Protein AF-C0CKU4-F1 (afdb_monomer)

Nearest PDB structures (foldseek):
  4ahc-assembly1_A  TM=7.267E-01  e=3.812E+00  Pyrococcus furiosus
  1zc3-assembly2_B  TM=6.178E-01  e=1.630E+00  Rattus norvegicus
  3inb-assembly1_A  TM=6.828E-01  e=8.354E+00  Measles virus strain Edmonston
  8i37-assembly1_D  TM=4.655E-01  e=6.025E+00  Helicobacter pylori SS1
  2a22-assembly1_A  TM=4.831E-01  e=4.952E+00  Cryptosporidium parvum

Radius of gyration: 12.54 Å; Cα contacts (8 Å, |Δi|>4): 146; chains: 1; bounding box: 29×28×33 Å

pLDDT: mean 92.36, std 4.81, range [61.12, 96.62]

Mean predicted aligned error: 3.33 Å

Sequence (94 aa):
MKREMLKGIWEDAAEKFENSFAPDILGYWYSRYCGGEMIDLKEVLEDVQQECPSILRIQLNPYAAILKTEEGNLRIRYWKKGRLIGHSYFPEKI

Solvent-accessible surface area (backbone atoms only — not comparable to full-atom values): 5384 Å² total; per-residue (Å²): 78,61,76,90,73,47,60,67,72,58,32,56,54,50,50,56,40,70,75,32,63,28,56,59,54,51,49,55,53,49,53,42,46,78,70,72,50,88,76,61,65,64,62,56,46,57,59,32,29,75,53,32,68,47,48,75,49,72,44,76,88,68,38,26,43,33,26,60,53,98,76,28,36,41,33,40,37,55,49,73,59,92,91,46,75,50,70,36,45,43,81,42,72,120

Secondary structure (DSSP, 8-state):
--GGG--THHHHHHHHHHTSSHHHHHHHHHHHHHTT----HHHHHHHHHHH-TTEEEEEETTEEEEEEETTEEEEEEEEEETTEEEEEEEEEE-

Structure (mmCIF, N/CA/C/O backbone):
data_AF-C0CKU4-F1
#
_entry.id   AF-C0CKU4-F1
#
loop_
_atom_site.group_PDB
_atom_site.id
_atom_site.type_symbol
_atom_site.label_atom_id
_atom_site.label_alt_id
_atom_site.label_comp_id
_atom_site.label_asym_id
_atom_site.label_entity_id
_atom_site.label_seq_id
_atom_site.pdbx_PDB_ins_code
_atom_site.Cartn_x
_atom_site.Cartn_y
_atom_site.Cartn_z
_atom_site.occupancy
_atom_site.B_iso_or_equiv
_atom_site.auth_seq_id
_atom_site.auth_comp_id
_atom_site.auth_asym_id
_atom_site.auth_atom_id
_atom_site.pdbx_PDB_model_num
ATOM 1 N N . MET A 1 1 ? -3.314 -11.447 5.195 1.00 83.81 1 MET A N 1
ATOM 2 C CA . MET A 1 1 ? -4.723 -11.889 5.309 1.00 83.81 1 MET A CA 1
ATOM 3 C C . MET A 1 1 ? -5.496 -11.422 4.089 1.00 83.81 1 MET A C 1
ATOM 5 O O . MET A 1 1 ? -5.029 -10.515 3.400 1.00 83.81 1 MET A O 1
ATOM 9 N N . LYS A 1 2 ? -6.641 -12.050 3.807 1.00 84.62 2 LYS A N 1
ATOM 10 C CA . LYS A 1 2 ? -7.566 -11.560 2.780 1.00 84.62 2 LYS A CA 1
ATOM 11 C C . LYS A 1 2 ? -8.313 -10.321 3.285 1.00 84.62 2 LYS A C 1
ATOM 13 O O . LYS A 1 2 ? -8.475 -10.166 4.494 1.00 84.62 2 LYS A O 1
ATOM 18 N N . ARG A 1 3 ? -8.784 -9.483 2.358 1.00 86.88 3 ARG A N 1
ATOM 19 C CA . ARG A 1 3 ? -9.558 -8.263 2.637 1.00 86.88 3 ARG A CA 1
ATOM 20 C C . ARG A 1 3 ? -10.770 -8.509 3.545 1.00 86.88 3 ARG A C 1
ATOM 22 O O . ARG A 1 3 ? -10.969 -7.764 4.494 1.00 86.88 3 ARG A O 1
ATOM 29 N N . GLU A 1 4 ? -11.491 -9.605 3.309 1.00 85.94 4 GLU A N 1
ATOM 30 C CA . GLU A 1 4 ? -12.672 -10.061 4.072 1.00 85.94 4 GLU A CA 1
ATOM 31 C C . GLU A 1 4 ? -12.406 -10.377 5.558 1.00 85.94 4 GLU A C 1
ATOM 33 O O . GLU A 1 4 ? -13.335 -10.558 6.339 1.00 85.94 4 GLU A O 1
ATOM 38 N N . MET A 1 5 ? -11.136 -10.477 5.960 1.00 88.00 5 MET A N 1
ATOM 39 C CA . MET A 1 5 ? -10.754 -10.743 7.350 1.00 88.00 5 MET A CA 1
ATOM 40 C C . MET A 1 5 ? -10.455 -9.467 8.145 1.00 88.00 5 MET A C 1
ATOM 42 O O . MET A 1 5 ? -10.285 -9.547 9.363 1.00 88.00 5 MET A O 1
ATOM 46 N N . LEU A 1 6 ? -10.329 -8.317 7.476 1.00 90.31 6 LEU A N 1
ATOM 47 C CA . LEU A 1 6 ? -10.181 -7.030 8.151 1.00 90.31 6 LEU A CA 1
ATOM 48 C C . LEU A 1 6 ? -11.521 -6.613 8.754 1.00 90.31 6 LEU A C 1
ATOM 50 O O . LEU A 1 6 ? -12.571 -6.983 8.241 1.00 90.31 6 LEU A O 1
ATOM 54 N N . LYS A 1 7 ? -11.473 -5.878 9.865 1.00 91.38 7 LYS A N 1
ATOM 55 C CA . LYS A 1 7 ? -12.658 -5.369 10.561 1.00 91.38 7 LYS A CA 1
ATOM 56 C C . LYS A 1 7 ? -12.377 -3.980 11.115 1.00 91.38 7 LYS A C 1
ATOM 58 O O . LYS A 1 7 ? -11.238 -3.702 11.502 1.00 91.38 7 LYS A O 1
ATOM 63 N N . GLY A 1 8 ? -13.424 -3.164 11.209 1.00 92.81 8 GLY A N 1
ATOM 64 C CA . GLY A 1 8 ? -13.358 -1.823 11.791 1.00 92.81 8 GLY A CA 1
ATOM 65 C C . GLY A 1 8 ? -12.334 -0.945 11.075 1.00 92.81 8 GLY A C 1
ATOM 66 O O . GLY A 1 8 ? -12.233 -0.980 9.853 1.00 92.81 8 GLY A O 1
ATOM 67 N N . ILE A 1 9 ? -11.504 -0.238 11.844 1.00 92.62 9 ILE A N 1
ATOM 68 C CA . ILE A 1 9 ? -10.537 0.748 11.331 1.00 92.62 9 ILE A CA 1
ATOM 69 C C . ILE A 1 9 ? -9.596 0.166 10.262 1.00 92.62 9 ILE A C 1
ATOM 71 O O . ILE A 1 9 ? -9.213 0.857 9.317 1.00 92.62 9 ILE A O 1
ATOM 75 N N . TRP A 1 10 ? -9.238 -1.115 10.368 1.00 93.69 10 TRP A N 1
ATOM 76 C CA . TRP A 1 10 ? -8.386 -1.783 9.381 1.00 93.69 10 TRP A CA 1
ATOM 77 C C . TRP A 1 10 ? -9.088 -2.008 8.044 1.00 93.69 10 TRP A C 1
ATOM 79 O O . TRP A 1 10 ? -8.456 -1.924 6.994 1.00 93.69 10 TRP A O 1
ATOM 89 N N . GLU A 1 11 ? -10.380 -2.318 8.091 1.00 94.44 11 GLU A N 1
ATOM 90 C CA . GLU A 1 11 ? -11.222 -2.480 6.911 1.00 94.44 11 GLU A CA 1
ATOM 91 C C . GLU A 1 11 ? -11.467 -1.131 6.236 1.00 94.44 11 GLU A C 1
ATOM 93 O O . GLU A 1 11 ? -11.226 -1.024 5.036 1.00 94.44 11 GLU A O 1
ATOM 98 N N . ASP A 1 12 ? -11.802 -0.094 7.004 1.00 93.94 12 ASP A N 1
ATOM 99 C CA . ASP A 1 12 ? -12.000 1.261 6.477 1.00 93.94 12 ASP A CA 1
ATOM 100 C C . ASP A 1 12 ? -10.730 1.792 5.793 1.00 93.94 12 ASP A C 1
ATOM 102 O O . ASP A 1 12 ? -10.780 2.419 4.733 1.00 93.94 12 ASP A O 1
ATOM 106 N N . ALA A 1 13 ? -9.559 1.536 6.388 1.00 93.88 13 ALA A N 1
ATOM 107 C CA . ALA A 1 13 ? -8.276 1.921 5.808 1.00 93.88 13 ALA A CA 1
ATOM 108 C C . ALA A 1 13 ? -7.979 1.160 4.508 1.00 93.88 13 ALA A C 1
ATOM 110 O O . ALA A 1 13 ? -7.483 1.754 3.549 1.00 93.88 13 ALA A O 1
ATOM 111 N N . ALA A 1 14 ? -8.288 -0.140 4.461 1.00 94.69 14 ALA A N 1
ATOM 112 C CA . ALA A 1 14 ? -8.139 -0.935 3.249 1.00 94.69 14 ALA A CA 1
ATOM 113 C C . ALA A 1 14 ? -9.098 -0.477 2.144 1.00 94.69 14 ALA A C 1
ATOM 115 O O . ALA A 1 14 ? -8.668 -0.370 1.003 1.00 94.69 14 ALA A O 1
ATOM 116 N N . GLU A 1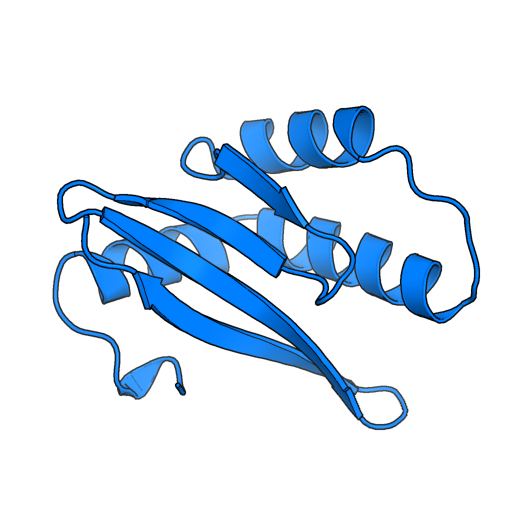 15 ? -10.346 -0.146 2.476 1.00 95.25 15 GLU A N 1
ATOM 117 C CA . GLU A 1 15 ? -11.335 0.352 1.517 1.00 95.25 15 GLU A CA 1
ATOM 118 C C . GLU A 1 15 ? -10.930 1.699 0.916 1.00 95.25 15 GLU A C 1
ATOM 120 O O . GLU A 1 15 ? -10.950 1.866 -0.300 1.00 95.25 15 GLU A O 1
ATOM 125 N N . LYS A 1 16 ? -10.505 2.661 1.746 1.00 94.44 16 LYS A N 1
ATOM 126 C CA . LYS A 1 16 ? -10.018 3.966 1.263 1.00 94.44 16 LYS A CA 1
ATOM 127 C C . LYS A 1 16 ? -8.832 3.816 0.319 1.00 94.44 16 LYS A C 1
ATOM 129 O O . LYS A 1 16 ? -8.719 4.546 -0.658 1.00 94.44 16 LYS A O 1
ATOM 134 N N . PHE A 1 17 ? -7.953 2.871 0.626 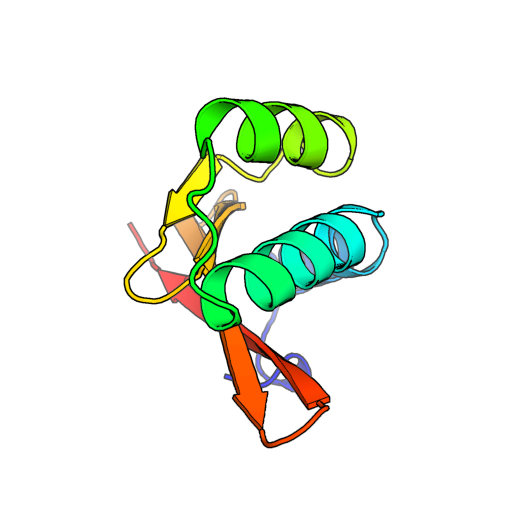1.00 95.69 17 PHE A N 1
ATOM 135 C CA . PHE A 1 17 ? -6.829 2.536 -0.226 1.00 95.69 17 PHE A CA 1
ATOM 136 C C . PHE A 1 17 ? -7.279 1.910 -1.549 1.00 95.69 17 PHE A C 1
ATOM 138 O O . PHE A 1 17 ? -6.885 2.402 -2.602 1.00 95.69 17 PHE A O 1
ATOM 145 N N . GLU A 1 18 ? -8.123 0.876 -1.505 1.00 94.50 18 GLU A N 1
ATOM 146 C CA . GLU A 1 18 ? -8.653 0.174 -2.684 1.00 94.50 18 GLU A CA 1
ATOM 147 C C . GLU A 1 18 ? -9.470 1.095 -3.606 1.00 94.50 18 GLU A C 1
ATOM 149 O O . GLU A 1 18 ? -9.444 0.908 -4.817 1.00 94.50 18 GLU A O 1
ATOM 154 N N . ASN A 1 19 ? -10.148 2.106 -3.052 1.00 95.56 19 ASN A N 1
ATOM 155 C CA . ASN A 1 19 ? -10.944 3.085 -3.801 1.00 95.56 19 ASN A CA 1
ATOM 156 C C . ASN A 1 19 ? -10.141 4.305 -4.304 1.00 95.56 19 ASN A C 1
ATOM 158 O O . ASN A 1 19 ? -10.727 5.218 -4.885 1.00 95.56 19 ASN A O 1
ATOM 162 N N . SER A 1 20 ? -8.826 4.350 -4.075 1.00 95.56 20 SER A N 1
ATOM 163 C CA . SER A 1 20 ? -7.922 5.381 -4.616 1.00 95.56 20 SER A CA 1
ATOM 164 C C . SER A 1 20 ? -7.155 4.862 -5.839 1.00 95.56 20 SER A C 1
ATOM 166 O O . SER A 1 20 ? -7.214 3.672 -6.136 1.00 95.56 20 SER A O 1
ATOM 168 N N . PHE A 1 21 ? -6.365 5.709 -6.510 1.00 94.94 21 PHE A N 1
ATOM 169 C CA . PHE A 1 21 ? -5.423 5.251 -7.546 1.00 94.94 21 PHE A CA 1
ATOM 170 C C . PHE A 1 21 ? -4.109 4.682 -6.981 1.00 94.94 21 PHE A C 1
ATOM 172 O O . PHE A 1 21 ? -3.273 4.165 -7.727 1.00 94.94 21 PHE A O 1
ATOM 179 N N . ALA A 1 22 ? -3.905 4.724 -5.660 1.00 95.56 22 ALA A N 1
ATOM 180 C CA . ALA A 1 22 ? -2.686 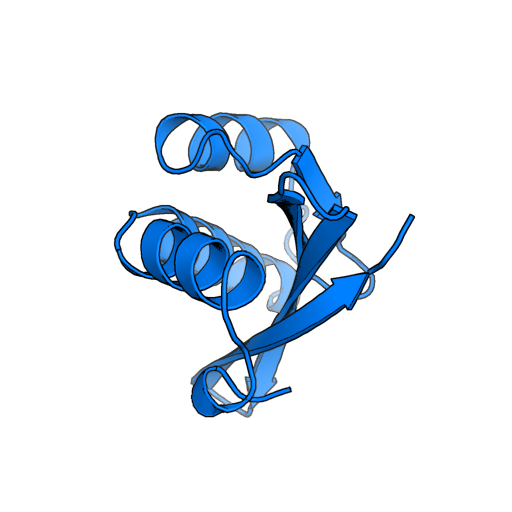4.215 -5.038 1.00 95.56 22 ALA A CA 1
ATOM 181 C C . ALA A 1 22 ? -2.397 2.719 -5.316 1.00 95.56 22 ALA A C 1
ATOM 183 O O . ALA A 1 22 ? -1.227 2.392 -5.540 1.00 95.56 22 ALA A O 1
ATOM 184 N N . PRO A 1 23 ? -3.382 1.792 -5.336 1.00 94.81 23 PRO A N 1
ATOM 185 C CA . PRO A 1 23 ? -3.138 0.389 -5.665 1.00 94.81 23 PRO A CA 1
ATOM 186 C C . PRO A 1 23 ? -2.615 0.192 -7.090 1.00 94.81 23 PRO A C 1
ATOM 188 O O . PRO A 1 23 ? -1.722 -0.632 -7.293 1.00 94.81 23 PRO A O 1
ATOM 191 N N . ASP A 1 24 ? -3.128 0.952 -8.061 1.00 94.50 24 ASP A N 1
ATOM 192 C CA . ASP A 1 24 ? -2.696 0.877 -9.459 1.00 94.50 24 ASP A CA 1
ATOM 193 C C . ASP A 1 24 ? -1.269 1.402 -9.630 1.00 94.50 24 ASP A C 1
ATOM 195 O O . ASP A 1 24 ? -0.433 0.735 -10.247 1.00 94.50 24 ASP A O 1
ATOM 199 N N . ILE A 1 25 ? -0.955 2.548 -9.012 1.00 94.75 25 ILE A N 1
ATOM 200 C CA . ILE A 1 25 ? 0.395 3.132 -9.017 1.00 94.75 25 ILE A CA 1
ATOM 201 C C . ILE A 1 25 ? 1.393 2.145 -8.398 1.00 94.75 25 ILE A C 1
ATOM 203 O O . ILE A 1 25 ? 2.405 1.791 -9.010 1.00 94.75 25 ILE A O 1
ATOM 207 N N . LEU A 1 26 ? 1.097 1.632 -7.202 1.00 95.69 26 LEU A N 1
ATOM 208 C CA . LEU A 1 26 ? 1.954 0.661 -6.520 1.00 95.69 26 LEU A CA 1
ATOM 209 C C . LEU A 1 26 ? 2.062 -0.659 -7.290 1.00 95.69 26 LEU A C 1
ATOM 211 O O . LEU A 1 26 ? 3.134 -1.260 -7.329 1.00 95.69 26 LEU A O 1
ATOM 215 N N . GLY A 1 27 ? 0.981 -1.116 -7.924 1.00 94.25 27 GLY A N 1
ATOM 216 C CA . GLY A 1 27 ? 0.975 -2.310 -8.764 1.00 94.25 27 GLY A CA 1
ATOM 217 C C . GLY A 1 27 ? 1.875 -2.161 -9.992 1.00 94.25 27 GLY A C 1
ATOM 218 O O . GLY A 1 27 ? 2.650 -3.070 -10.304 1.00 94.25 27 GLY A O 1
ATOM 219 N N . TYR A 1 28 ? 1.831 -1.001 -10.650 1.00 93.88 28 TYR A N 1
ATOM 220 C CA . TYR A 1 28 ? 2.713 -0.659 -11.763 1.00 93.88 28 TYR A CA 1
ATOM 221 C C . TYR A 1 28 ? 4.185 -0.687 -11.340 1.00 93.88 28 TYR A C 1
ATOM 223 O O . TYR A 1 28 ? 4.991 -1.412 -11.932 1.00 93.88 28 TYR A O 1
ATOM 231 N N . TRP A 1 29 ? 4.531 0.021 -10.263 1.00 94.50 29 TRP A N 1
ATOM 232 C CA . TRP A 1 29 ? 5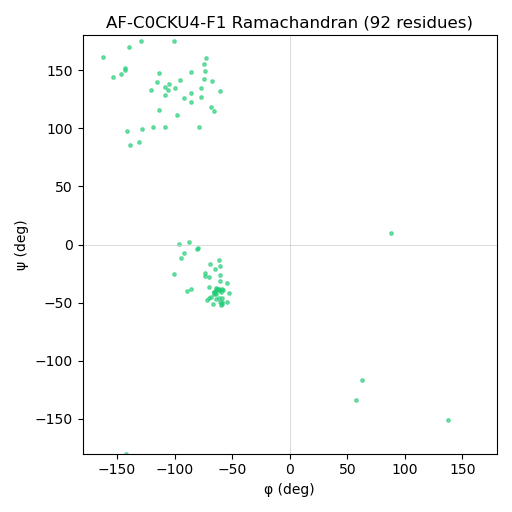.901 0.058 -9.756 1.00 94.50 29 TRP A CA 1
ATOM 233 C C . TRP A 1 29 ? 6.377 -1.307 -9.267 1.00 94.50 29 TRP A C 1
ATOM 235 O O . TRP A 1 29 ? 7.499 -1.710 -9.565 1.00 94.50 29 TRP A O 1
ATOM 245 N N . TYR A 1 30 ? 5.521 -2.082 -8.604 1.00 94.62 30 TYR A N 1
ATOM 246 C CA . TYR A 1 30 ? 5.847 -3.453 -8.226 1.00 94.62 30 TYR A CA 1
ATOM 247 C C . TYR A 1 30 ? 6.125 -4.347 -9.443 1.00 94.62 30 TYR A C 1
ATOM 249 O O . TYR A 1 30 ? 7.048 -5.164 -9.414 1.00 94.62 30 TYR A O 1
ATOM 257 N N . SER A 1 31 ? 5.381 -4.180 -10.541 1.00 92.44 31 SER A N 1
ATOM 258 C CA . SER A 1 31 ? 5.645 -4.905 -11.788 1.00 92.44 31 SER A CA 1
ATOM 259 C C . SER A 1 31 ? 7.054 -4.626 -12.320 1.00 92.44 31 SER A C 1
ATOM 261 O O . SER A 1 31 ? 7.780 -5.571 -12.645 1.00 92.44 31 SER A O 1
ATOM 263 N N . ARG A 1 32 ? 7.461 -3.348 -12.339 1.00 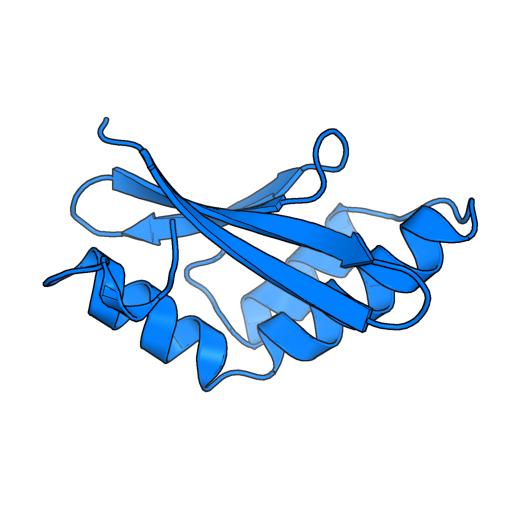92.38 32 ARG A N 1
ATOM 264 C CA . ARG A 1 32 ? 8.804 -2.900 -12.752 1.00 92.38 32 ARG A CA 1
ATOM 265 C C . ARG A 1 32 ? 9.891 -3.399 -11.803 1.00 92.38 32 ARG A C 1
ATOM 267 O O . ARG A 1 32 ? 10.902 -3.929 -12.260 1.00 92.38 32 ARG A O 1
ATOM 274 N N . TYR A 1 33 ? 9.636 -3.357 -10.492 1.00 92.75 33 TYR A N 1
ATOM 275 C CA . TYR A 1 33 ? 10.523 -3.931 -9.475 1.00 92.75 33 TYR A CA 1
ATOM 276 C C . TYR A 1 33 ? 10.818 -5.404 -9.768 1.00 92.75 33 TYR A C 1
ATOM 278 O O . TYR A 1 33 ? 11.968 -5.832 -9.817 1.00 92.75 33 TYR A O 1
ATOM 286 N N . CYS A 1 34 ? 9.765 -6.188 -10.019 1.00 90.69 34 CYS A N 1
ATOM 287 C CA . CYS A 1 34 ? 9.891 -7.594 -10.393 1.00 90.69 34 CYS A CA 1
ATOM 288 C C . CYS A 1 34 ? 10.590 -7.802 -11.745 1.00 90.69 34 CYS A C 1
ATOM 290 O O . CYS A 1 34 ? 11.062 -8.907 -12.005 1.00 90.69 34 CYS A O 1
ATOM 292 N N . GLY A 1 35 ? 10.621 -6.786 -12.608 1.00 90.62 35 GLY A N 1
ATOM 293 C CA . GLY A 1 35 ? 11.379 -6.763 -13.860 1.00 90.62 35 GLY A CA 1
ATOM 294 C C . GLY A 1 35 ? 12.869 -6.449 -13.685 1.00 90.62 35 GLY A C 1
ATOM 295 O O . GLY A 1 35 ? 13.601 -6.497 -14.668 1.00 90.62 35 GLY A O 1
ATOM 296 N N . GLY A 1 36 ? 13.325 -6.164 -12.460 1.00 90.94 36 GLY A N 1
ATOM 297 C CA . GLY A 1 36 ? 14.715 -5.812 -12.159 1.00 90.94 36 GLY A CA 1
ATOM 298 C C . GLY A 1 36 ? 15.019 -4.319 -12.282 1.00 90.94 36 GLY A C 1
ATOM 299 O O . GLY A 1 36 ? 16.184 -3.930 -12.236 1.00 90.94 36 GLY A O 1
ATOM 300 N N . GLU A 1 37 ? 13.994 -3.482 -12.439 1.00 92.75 37 GLU A N 1
ATOM 301 C CA . GLU A 1 37 ? 14.179 -2.039 -12.520 1.00 92.75 37 GLU A CA 1
ATOM 302 C C . GLU A 1 37 ? 14.496 -1.437 -11.150 1.00 92.75 37 GLU A C 1
ATOM 304 O O . GLU A 1 37 ? 13.957 -1.845 -10.116 1.00 92.75 37 GLU A O 1
ATOM 309 N N . MET A 1 38 ? 15.378 -0.438 -11.151 1.00 90.56 38 MET A N 1
ATOM 310 C CA . MET A 1 38 ? 15.679 0.346 -9.961 1.00 90.56 38 MET A CA 1
ATOM 311 C C . MET A 1 38 ? 14.545 1.342 -9.726 1.00 90.56 38 MET A C 1
ATOM 313 O O . MET A 1 38 ? 14.179 2.088 -10.630 1.00 90.56 38 MET A O 1
ATOM 317 N N . ILE A 1 39 ? 13.987 1.337 -8.518 1.00 91.12 39 ILE A N 1
ATOM 318 C CA . ILE A 1 39 ? 12.854 2.188 -8.150 1.00 91.12 39 ILE A CA 1
ATOM 319 C C . ILE A 1 39 ? 13.328 3.274 -7.201 1.00 91.12 39 ILE A C 1
ATOM 321 O O . ILE A 1 39 ? 13.916 2.965 -6.161 1.00 91.12 39 ILE A O 1
ATOM 325 N N . ASP A 1 40 ? 13.005 4.522 -7.528 1.00 92.31 40 ASP A N 1
ATOM 326 C CA . ASP A 1 40 ? 13.107 5.622 -6.581 1.00 92.31 40 ASP A CA 1
ATOM 327 C C . ASP A 1 40 ? 11.902 5.592 -5.634 1.00 92.31 40 ASP A C 1
ATOM 329 O O . ASP A 1 40 ? 10.792 5.996 -5.970 1.00 92.31 40 ASP A O 1
ATOM 333 N N . LEU A 1 41 ? 12.116 5.081 -4.422 1.00 92.38 41 LEU A N 1
ATOM 334 C CA . LEU A 1 41 ? 11.061 4.988 -3.415 1.00 92.38 41 LEU A CA 1
ATOM 335 C C . LEU A 1 41 ? 10.480 6.341 -3.012 1.00 92.38 41 LEU A C 1
ATOM 337 O O . LEU A 1 41 ? 9.348 6.372 -2.533 1.00 92.38 41 LEU A O 1
ATOM 341 N N . LYS A 1 42 ? 11.248 7.425 -3.143 1.00 93.50 42 LYS A N 1
ATOM 342 C CA . LYS A 1 42 ? 10.784 8.755 -2.771 1.00 93.50 42 LYS A CA 1
ATOM 343 C C . LYS A 1 42 ? 9.752 9.249 -3.779 1.00 93.50 42 LYS A C 1
ATOM 345 O O . LYS A 1 42 ? 8.677 9.654 -3.357 1.00 93.50 42 LYS A O 1
ATOM 350 N N . GLU A 1 43 ? 10.051 9.130 -5.069 1.00 92.44 43 GLU A N 1
ATOM 351 C CA . GLU A 1 43 ? 9.126 9.485 -6.153 1.00 92.44 43 GLU A CA 1
ATOM 352 C C . GLU A 1 43 ? 7.833 8.667 -6.053 1.00 92.44 43 GLU A C 1
ATOM 354 O O . GLU A 1 43 ? 6.743 9.228 -5.982 1.00 92.44 43 GLU A O 1
ATOM 359 N N . VAL A 1 44 ? 7.948 7.340 -5.900 1.00 94.19 44 VAL A N 1
ATOM 360 C CA . VAL A 1 44 ? 6.758 6.487 -5.750 1.00 94.19 44 VAL A CA 1
ATOM 361 C C . VAL A 1 44 ? 5.947 6.865 -4.512 1.00 94.19 44 VAL A C 1
ATOM 363 O O . VAL A 1 44 ? 4.720 6.833 -4.559 1.00 94.19 44 VAL A O 1
ATOM 366 N N . LEU A 1 45 ? 6.603 7.196 -3.394 1.00 95.75 45 LEU A N 1
ATOM 367 C CA . LEU A 1 45 ? 5.906 7.596 -2.173 1.00 95.75 45 LEU A CA 1
ATOM 368 C C . LEU A 1 45 ? 5.153 8.920 -2.356 1.00 95.75 45 LEU A C 1
ATOM 370 O O . LEU A 1 45 ? 4.019 9.022 -1.896 1.00 95.75 45 LEU A O 1
ATOM 374 N N . GLU A 1 46 ? 5.767 9.902 -3.013 1.00 94.56 46 GLU A N 1
ATOM 375 C CA . GLU A 1 46 ? 5.148 11.199 -3.296 1.00 94.56 46 GLU A CA 1
ATOM 376 C C . GLU A 1 46 ? 3.895 11.033 -4.168 1.00 94.56 46 GLU A C 1
ATOM 378 O O . GLU A 1 46 ? 2.841 11.561 -3.809 1.00 94.56 46 GLU A O 1
ATOM 383 N N . ASP A 1 47 ? 3.966 10.224 -5.229 1.00 93.69 47 ASP A N 1
ATOM 384 C CA . ASP A 1 47 ? 2.824 9.936 -6.107 1.00 93.69 47 ASP A CA 1
ATOM 385 C C . ASP A 1 47 ? 1.668 9.273 -5.347 1.00 93.69 47 ASP A C 1
ATOM 387 O O . ASP A 1 47 ? 0.517 9.706 -5.411 1.00 93.69 47 ASP A O 1
ATOM 391 N N . VAL A 1 48 ? 1.956 8.219 -4.576 1.00 95.06 48 VAL A N 1
ATOM 392 C CA . VAL A 1 48 ? 0.892 7.463 -3.896 1.00 95.06 48 VAL A CA 1
ATOM 393 C C . VAL A 1 48 ? 0.302 8.223 -2.712 1.00 95.06 48 VAL A C 1
ATOM 395 O O . VAL A 1 48 ? -0.835 7.950 -2.334 1.00 95.06 48 VAL A O 1
ATOM 398 N N . GLN A 1 49 ? 1.041 9.161 -2.112 1.00 96.00 49 GLN A N 1
ATOM 399 C CA . GLN A 1 49 ? 0.534 10.005 -1.028 1.00 96.00 49 GLN A CA 1
ATOM 400 C C . GLN A 1 49 ? -0.441 11.075 -1.516 1.00 96.00 49 GLN A C 1
ATOM 402 O O . GLN A 1 49 ? -1.311 11.472 -0.739 1.00 96.00 49 GLN A O 1
ATOM 407 N N . GLN A 1 50 ? -0.336 11.517 -2.773 1.00 94.38 50 GLN A N 1
ATOM 408 C CA . GLN A 1 50 ? -1.337 12.406 -3.373 1.00 94.38 50 GLN A CA 1
ATOM 409 C C . GLN A 1 50 ? -2.703 11.713 -3.464 1.00 94.38 50 GLN A C 1
ATOM 411 O O . GLN A 1 50 ? -3.726 12.327 -3.171 1.00 94.38 50 GLN A O 1
ATOM 416 N N . GLU A 1 51 ? -2.703 10.417 -3.779 1.00 94.81 51 GLU A N 1
ATOM 417 C CA . GLU A 1 51 ? -3.916 9.603 -3.923 1.00 94.81 51 GLU A CA 1
ATOM 418 C C . GLU A 1 51 ? -4.417 9.024 -2.594 1.00 94.81 51 GLU A C 1
ATOM 420 O O . GLU A 1 51 ? -5.617 8.938 -2.337 1.00 94.81 51 GLU A O 1
ATOM 425 N N . CYS A 1 52 ? -3.496 8.612 -1.724 1.00 94.62 52 CYS A N 1
ATOM 426 C CA . CYS A 1 52 ? -3.799 7.989 -0.445 1.00 94.62 52 CYS A CA 1
ATOM 427 C C . CYS A 1 52 ? -2.862 8.534 0.649 1.00 94.62 52 CYS A C 1
ATOM 429 O O . CYS A 1 52 ? -1.851 7.903 0.984 1.00 94.62 52 CYS A O 1
ATOM 431 N N . PRO A 1 53 ? -3.211 9.676 1.277 1.00 94.94 53 PRO A N 1
ATOM 432 C CA . PRO A 1 53 ? -2.361 10.345 2.269 1.00 94.94 53 PRO A CA 1
ATOM 433 C C . PRO A 1 53 ? -2.032 9.498 3.505 1.00 94.94 53 PRO A C 1
ATOM 435 O O . PRO A 1 53 ? -1.082 9.784 4.231 1.00 94.94 53 PRO A O 1
ATOM 438 N N . SER A 1 54 ? -2.809 8.443 3.771 1.00 94.75 54 SER A N 1
ATOM 439 C CA . SER A 1 54 ? -2.530 7.501 4.855 1.00 94.75 54 SER A CA 1
ATOM 440 C C . SER A 1 54 ? -1.288 6.643 4.610 1.00 94.75 54 SER A C 1
ATOM 442 O O . SER A 1 54 ? -0.785 6.052 5.563 1.00 94.75 54 SER A O 1
ATOM 444 N N . ILE A 1 55 ? -0.771 6.545 3.381 1.00 96.31 55 ILE A N 1
ATOM 445 C CA . ILE A 1 55 ? 0.462 5.800 3.105 1.00 96.31 55 ILE A CA 1
ATOM 446 C C . ILE A 1 55 ? 1.649 6.538 3.731 1.00 96.31 55 ILE A C 1
ATOM 448 O O . ILE A 1 55 ? 1.970 7.663 3.372 1.00 96.31 55 ILE A O 1
ATOM 452 N N . LEU A 1 56 ? 2.336 5.888 4.667 1.00 95.12 56 LEU A N 1
ATOM 453 C CA . LEU A 1 56 ? 3.502 6.443 5.355 1.00 95.12 56 LEU A CA 1
ATOM 454 C C . LEU A 1 56 ? 4.812 6.152 4.641 1.00 95.12 56 LEU A C 1
ATOM 456 O O . LEU A 1 56 ? 5.725 6.972 4.663 1.00 95.12 56 LEU A O 1
ATOM 460 N N . ARG A 1 57 ? 4.950 4.934 4.116 1.00 95.19 57 ARG A N 1
ATOM 461 C CA . ARG A 1 57 ? 6.183 4.464 3.482 1.00 95.19 57 ARG A CA 1
ATOM 462 C C . ARG A 1 57 ? 5.938 3.243 2.614 1.00 95.19 57 ARG A C 1
ATOM 464 O O . ARG A 1 57 ? 4.983 2.493 2.829 1.00 95.19 57 ARG A O 1
ATOM 471 N N . ILE A 1 58 ? 6.888 3.005 1.720 1.00 95.25 58 ILE A N 1
ATOM 472 C CA . ILE A 1 58 ? 6.974 1.816 0.879 1.00 95.25 58 ILE A CA 1
ATOM 473 C C . ILE A 1 58 ? 8.238 1.039 1.267 1.00 95.25 58 ILE A C 1
ATOM 475 O O . ILE A 1 58 ? 9.282 1.615 1.567 1.00 95.25 58 ILE A O 1
ATOM 479 N N . GLN A 1 59 ? 8.134 -0.283 1.300 1.00 93.88 59 GLN A N 1
ATOM 480 C CA . GLN A 1 59 ? 9.232 -1.226 1.500 1.00 93.88 59 GLN A CA 1
ATOM 481 C C . GLN A 1 59 ? 9.418 -2.023 0.208 1.00 93.88 59 GLN A C 1
ATOM 483 O O . GLN A 1 59 ? 8.434 -2.275 -0.476 1.00 93.88 59 GLN A O 1
ATOM 488 N N . LEU A 1 60 ? 10.650 -2.433 -0.119 1.00 88.62 60 LEU A N 1
ATOM 489 C CA . LEU A 1 60 ? 10.935 -3.269 -1.300 1.00 88.62 60 LEU A CA 1
ATOM 490 C C . LEU A 1 60 ? 11.135 -4.753 -0.960 1.00 88.62 60 LEU A C 1
ATOM 492 O O . LEU A 1 60 ? 10.876 -5.612 -1.797 1.00 88.62 60 LEU A O 1
ATOM 496 N N . ASN A 1 61 ? 11.541 -5.073 0.275 1.00 85.94 61 ASN A N 1
ATOM 497 C CA . ASN A 1 61 ? 11.882 -6.434 0.702 1.00 85.94 61 ASN A CA 1
ATOM 498 C C . ASN A 1 61 ? 11.183 -6.814 2.023 1.00 85.94 61 ASN A C 1
ATOM 500 O O . ASN A 1 61 ? 11.770 -6.635 3.091 1.00 85.94 61 ASN A O 1
ATOM 504 N N . PRO A 1 62 ? 9.954 -7.365 1.985 1.00 88.44 62 PRO A N 1
ATOM 505 C CA . PRO A 1 62 ? 9.100 -7.569 0.807 1.00 88.44 62 PRO A CA 1
ATOM 506 C C . PRO A 1 62 ? 8.496 -6.258 0.275 1.00 88.44 62 PRO A C 1
ATOM 508 O O . PRO A 1 62 ? 8.399 -5.288 1.026 1.00 88.44 62 PRO A O 1
ATOM 511 N N . TYR A 1 63 ? 8.042 -6.249 -0.988 1.00 93.69 63 TYR A N 1
ATOM 512 C CA . TYR A 1 63 ? 7.367 -5.075 -1.549 1.00 93.69 63 TYR A CA 1
ATOM 513 C C . TYR A 1 63 ? 6.040 -4.834 -0.825 1.00 93.69 63 TYR A C 1
ATOM 515 O O . TYR A 1 63 ? 5.136 -5.679 -0.872 1.00 93.69 63 TYR A O 1
ATOM 523 N N . ALA A 1 64 ? 5.929 -3.715 -0.117 1.00 96.31 64 ALA A N 1
ATOM 524 C CA . ALA A 1 64 ? 4.764 -3.416 0.701 1.00 96.31 64 ALA A CA 1
ATOM 525 C C . ALA A 1 64 ? 4.548 -1.914 0.891 1.00 96.31 64 ALA A C 1
ATOM 527 O O . ALA A 1 64 ? 5.503 -1.170 1.089 1.00 96.31 64 ALA A O 1
ATOM 528 N N . ALA A 1 65 ? 3.286 -1.496 0.923 1.00 96.38 65 ALA A N 1
ATOM 529 C CA . ALA A 1 65 ? 2.890 -0.177 1.403 1.00 96.38 65 ALA A CA 1
ATOM 530 C C . ALA A 1 65 ? 2.474 -0.264 2.875 1.00 96.38 65 ALA A C 1
ATOM 532 O O . ALA A 1 65 ? 1.852 -1.241 3.298 1.00 96.38 65 ALA A O 1
ATOM 533 N N . ILE A 1 66 ? 2.830 0.747 3.661 1.00 96.62 66 ILE A N 1
ATOM 534 C CA . ILE A 1 66 ? 2.468 0.850 5.075 1.00 96.62 66 ILE A CA 1
ATOM 535 C C . ILE A 1 66 ? 1.519 2.027 5.237 1.00 96.62 66 ILE A C 1
ATOM 537 O O . ILE A 1 66 ? 1.921 3.165 5.008 1.00 96.62 66 ILE A O 1
ATOM 541 N N . LEU A 1 67 ? 0.284 1.757 5.641 1.00 95.94 67 LEU A N 1
ATOM 542 C CA . LEU A 1 67 ? -0.734 2.775 5.874 1.00 95.94 67 LEU A CA 1
ATOM 543 C C . LEU A 1 67 ? -0.833 3.071 7.367 1.00 95.94 67 LEU A C 1
ATOM 545 O O . LEU A 1 67 ? -0.890 2.143 8.172 1.00 95.94 67 LEU A O 1
ATOM 549 N N . LYS A 1 68 ? -0.893 4.348 7.741 1.00 94.94 68 LYS A N 1
ATOM 550 C CA . LYS A 1 68 ? -1.223 4.771 9.099 1.00 94.94 68 LYS A CA 1
ATOM 551 C C . LYS A 1 68 ? -2.717 4.655 9.325 1.00 94.94 68 LYS A C 1
ATOM 553 O O . LYS A 1 68 ? -3.510 5.137 8.519 1.00 94.94 68 LYS A O 1
ATOM 558 N N . THR A 1 69 ? -3.079 4.102 10.465 1.00 92.19 69 THR A N 1
ATOM 559 C CA . THR A 1 69 ? -4.438 4.125 10.999 1.00 92.19 69 THR A CA 1
ATOM 560 C C . THR A 1 69 ? -4.399 4.622 12.443 1.00 92.19 69 THR A C 1
ATOM 562 O O . THR A 1 69 ? -3.322 4.842 13.006 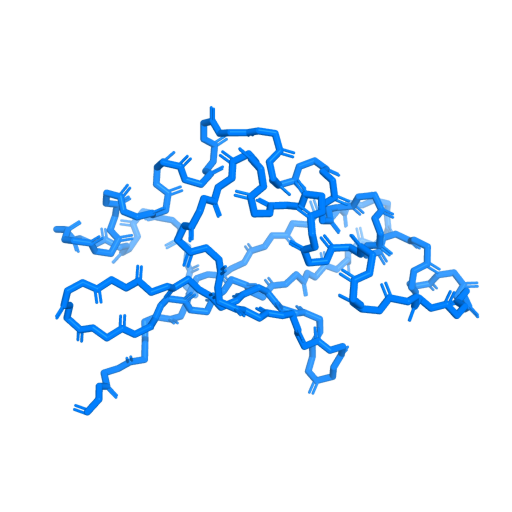1.00 92.19 69 THR A O 1
ATOM 565 N N . GLU A 1 70 ? -5.564 4.804 13.054 1.00 89.31 70 GLU A N 1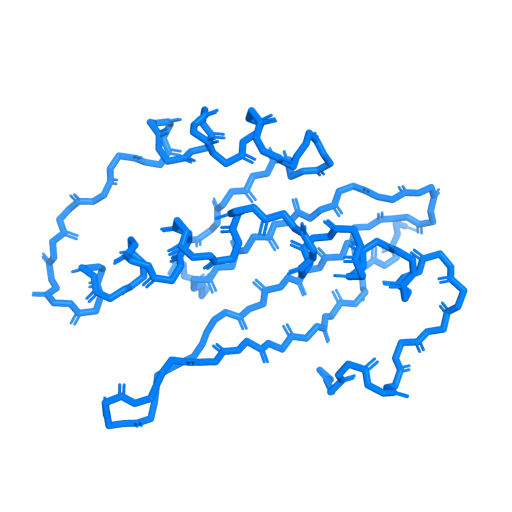
ATOM 566 C CA . GLU A 1 70 ? -5.665 5.220 14.457 1.00 89.31 70 GLU A CA 1
ATOM 567 C C . GLU A 1 70 ? -5.222 4.115 15.435 1.00 89.31 70 GLU A C 1
ATOM 569 O O . GLU A 1 70 ? -4.702 4.418 16.504 1.00 89.31 70 GLU A O 1
ATOM 574 N N . GLU A 1 71 ? -5.352 2.839 15.053 1.00 89.12 71 GLU A N 1
ATOM 575 C CA . GLU A 1 71 ? -5.009 1.678 15.896 1.00 89.12 71 GLU A CA 1
ATOM 576 C C . GLU A 1 71 ? -3.605 1.104 15.629 1.00 89.12 71 GLU A C 1
ATOM 578 O O . GLU A 1 71 ? -3.194 0.116 16.242 1.00 89.12 71 GLU A O 1
ATOM 583 N N . GLY A 1 72 ? -2.861 1.698 14.696 1.00 92.50 72 GLY A N 1
ATOM 584 C CA . GLY A 1 72 ? -1.531 1.252 14.291 1.00 92.50 72 GLY A CA 1
ATOM 585 C C . GLY A 1 72 ? -1.346 1.294 12.780 1.00 92.50 72 GLY A C 1
ATOM 586 O O . GLY A 1 72 ? -1.966 2.106 12.094 1.00 92.50 72 GLY A O 1
ATOM 587 N N . ASN A 1 73 ? -0.496 0.424 12.238 1.00 95.44 73 ASN A N 1
ATOM 588 C CA . ASN A 1 73 ? -0.171 0.441 10.813 1.00 95.44 73 ASN A CA 1
ATOM 589 C C . ASN A 1 73 ? -0.780 -0.746 10.073 1.00 95.44 73 ASN A C 1
ATOM 591 O O . ASN A 1 73 ? -0.683 -1.880 10.521 1.00 95.44 73 ASN A O 1
ATOM 595 N N . LEU A 1 74 ? -1.362 -0.508 8.903 1.00 95.56 74 LEU A N 1
ATOM 596 C CA . LEU A 1 74 ? -1.810 -1.566 8.011 1.00 95.56 74 LEU A CA 1
ATOM 597 C C . LEU A 1 74 ? -0.745 -1.802 6.943 1.00 95.56 74 LEU A C 1
ATOM 599 O O . LEU A 1 74 ? -0.520 -0.960 6.074 1.00 95.56 74 LEU A O 1
ATOM 603 N N . ARG A 1 75 ? -0.088 -2.961 6.986 1.00 96.44 75 ARG A N 1
ATOM 604 C CA . ARG A 1 75 ? 0.853 -3.377 5.946 1.00 96.44 75 ARG A CA 1
ATOM 6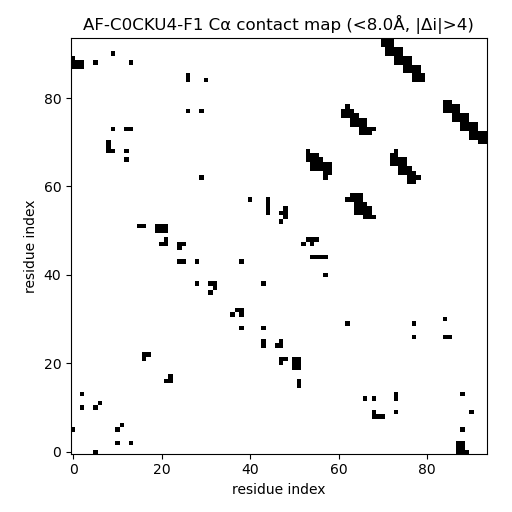05 C C . ARG A 1 75 ? 0.109 -4.065 4.807 1.00 96.44 75 ARG A C 1
ATOM 607 O O . ARG A 1 75 ? -0.531 -5.097 5.004 1.00 96.44 75 ARG A O 1
ATOM 614 N N . ILE A 1 76 ? 0.267 -3.535 3.602 1.00 96.38 76 ILE A N 1
ATOM 615 C CA . ILE A 1 76 ? -0.274 -4.079 2.356 1.00 96.38 76 ILE A CA 1
ATOM 616 C C . ILE A 1 76 ? 0.888 -4.653 1.557 1.00 96.38 76 ILE A C 1
ATOM 618 O O . ILE A 1 76 ? 1.662 -3.923 0.943 1.00 96.38 76 ILE A O 1
ATOM 622 N N . ARG A 1 77 ? 1.046 -5.974 1.602 1.00 96.06 77 ARG A N 1
ATOM 623 C CA . ARG A 1 77 ? 2.139 -6.684 0.934 1.00 96.06 77 ARG A CA 1
ATOM 624 C C . ARG A 1 77 ? 1.715 -7.125 -0.456 1.00 96.06 77 ARG A C 1
ATOM 626 O O . ARG A 1 77 ? 0.743 -7.869 -0.580 1.00 96.06 77 ARG A O 1
ATOM 633 N N . TYR A 1 78 ? 2.500 -6.760 -1.459 1.00 94.81 78 TYR A N 1
ATOM 634 C CA . TYR A 1 78 ? 2.288 -7.180 -2.836 1.00 94.81 78 TYR A CA 1
ATOM 635 C C . TYR A 1 78 ? 2.928 -8.536 -3.108 1.00 94.81 78 TYR A C 1
ATOM 637 O O . TYR A 1 78 ? 3.949 -8.914 -2.523 1.00 94.81 78 TYR A O 1
ATOM 645 N N . TRP A 1 79 ? 2.300 -9.281 -4.005 1.00 93.31 79 TRP A N 1
ATOM 646 C CA . TRP A 1 79 ? 2.784 -10.557 -4.497 1.00 93.31 79 TRP A CA 1
ATOM 647 C C . TRP A 1 79 ? 2.453 -10.700 -5.979 1.00 93.31 79 TRP A C 1
ATOM 649 O O . TRP A 1 79 ? 1.477 -10.145 -6.485 1.00 93.31 79 TRP A O 1
ATOM 659 N N . LYS A 1 80 ? 3.278 -11.474 -6.680 1.00 89.56 80 LYS A N 1
ATOM 660 C CA . LYS A 1 80 ? 3.107 -11.788 -8.096 1.00 89.56 80 LYS A CA 1
ATOM 661 C C . LYS A 1 80 ? 2.980 -13.295 -8.278 1.00 89.56 80 LYS A C 1
ATOM 663 O O . LYS A 1 80 ? 3.782 -14.056 -7.740 1.00 89.56 80 LYS A O 1
ATOM 668 N N . LYS A 1 81 ? 1.994 -13.733 -9.061 1.00 89.56 81 LYS A N 1
ATOM 669 C CA . LYS A 1 81 ? 1.823 -15.130 -9.488 1.00 89.56 81 LYS A CA 1
ATOM 670 C C . LYS A 1 81 ? 1.663 -15.173 -11.006 1.00 89.56 81 LYS A C 1
ATOM 672 O O . LYS A 1 81 ? 0.588 -14.912 -11.542 1.00 89.56 81 LYS A O 1
ATOM 677 N N . GLY A 1 82 ? 2.749 -15.485 -11.712 1.00 87.00 82 GLY A N 1
ATOM 678 C CA . GLY A 1 82 ? 2.787 -15.387 -13.172 1.00 87.00 82 GLY A CA 1
ATOM 679 C C . GLY A 1 82 ? 2.587 -13.938 -13.625 1.00 87.00 82 GLY A C 1
ATOM 680 O O . GLY A 1 82 ? 3.406 -13.078 -13.309 1.00 87.00 82 GLY A O 1
ATOM 681 N N . ARG A 1 83 ? 1.495 -13.667 -14.351 1.00 83.38 83 ARG A N 1
ATOM 682 C CA . ARG A 1 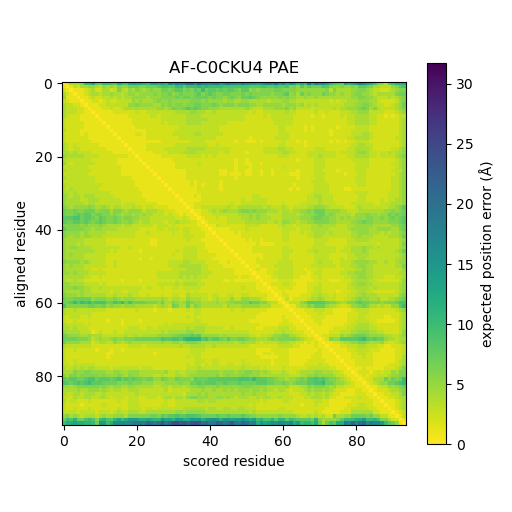83 ? 1.112 -12.311 -14.792 1.00 83.38 83 ARG A CA 1
ATOM 683 C C . ARG A 1 83 ? 0.182 -11.579 -13.820 1.00 83.38 83 ARG A C 1
ATOM 685 O O . ARG A 1 83 ? -0.091 -10.407 -14.032 1.00 83.38 83 ARG A O 1
ATOM 692 N N . LEU A 1 84 ? -0.304 -12.252 -12.778 1.00 87.81 84 LEU A N 1
ATOM 693 C CA . LEU A 1 84 ? -1.213 -11.658 -11.802 1.00 87.81 84 LEU A CA 1
ATOM 694 C C . LEU A 1 84 ? -0.417 -10.947 -10.710 1.00 87.81 84 LEU A C 1
ATOM 696 O O . LEU A 1 84 ? 0.488 -11.546 -10.123 1.00 87.81 84 LEU A O 1
ATOM 700 N N . ILE A 1 85 ? -0.789 -9.702 -10.428 1.00 89.81 85 ILE A N 1
ATOM 701 C CA . ILE A 1 85 ? -0.363 -8.957 -9.245 1.00 89.81 85 ILE A CA 1
ATOM 702 C C . ILE A 1 85 ? -1.551 -8.913 -8.294 1.00 89.81 85 ILE A C 1
ATOM 704 O O . ILE A 1 85 ? -2.673 -8.629 -8.704 1.00 89.81 85 ILE A O 1
ATOM 708 N N . GLY A 1 86 ? -1.299 -9.217 -7.030 1.00 91.50 86 GLY A N 1
ATOM 709 C CA . GLY A 1 86 ? -2.270 -9.029 -5.968 1.00 91.50 86 GLY A CA 1
ATOM 710 C C . GLY A 1 86 ? -1.580 -8.555 -4.703 1.00 91.50 86 GLY A C 1
ATOM 711 O O . GLY A 1 86 ? -0.360 -8.382 -4.659 1.00 91.50 86 GLY A O 1
ATOM 712 N N . HIS A 1 87 ? -2.367 -8.348 -3.658 1.00 93.44 87 HIS A N 1
ATOM 713 C CA . HIS A 1 87 ? -1.850 -7.912 -2.372 1.00 93.44 87 HIS A CA 1
ATOM 714 C C . HIS A 1 87 ? -2.544 -8.629 -1.212 1.00 93.44 87 HIS A C 1
ATOM 716 O O . HIS A 1 87 ? -3.454 -9.445 -1.374 1.00 93.44 87 HIS A O 1
ATOM 722 N N . SER A 1 88 ? -2.005 -8.444 -0.016 1.00 94.69 88 SER A N 1
ATOM 723 C CA . SER A 1 88 ? -2.499 -9.043 1.216 1.00 94.69 88 SER A CA 1
ATOM 724 C C . SER A 1 88 ? -2.267 -8.103 2.382 1.00 94.69 88 SER A C 1
ATOM 726 O O . SER A 1 88 ? -1.250 -7.417 2.443 1.00 94.69 88 SER A O 1
ATOM 728 N N . TYR A 1 89 ? -3.191 -8.137 3.332 1.00 95.56 89 TYR A N 1
ATOM 729 C CA . TYR A 1 89 ? -3.266 -7.169 4.417 1.00 95.56 89 TYR A CA 1
ATOM 730 C C . TYR A 1 89 ? -2.773 -7.746 5.739 1.00 95.56 89 TYR A C 1
ATOM 732 O O . TYR A 1 89 ? -3.091 -8.890 6.079 1.00 95.56 89 TYR A O 1
ATOM 740 N N . PHE A 1 90 ? -2.005 -6.959 6.484 1.00 94.75 90 PHE A N 1
ATOM 741 C CA . PHE A 1 90 ? -1.408 -7.341 7.758 1.00 94.75 90 PHE A CA 1
ATOM 742 C C . PHE A 1 90 ? -1.460 -6.140 8.715 1.00 94.75 90 PHE A C 1
ATOM 744 O O . PHE A 1 90 ? -0.618 -5.251 8.611 1.00 94.75 90 PHE A O 1
ATOM 751 N N . PRO A 1 91 ? -2.455 -6.074 9.613 1.00 92.50 91 PRO A N 1
ATOM 752 C CA . PRO A 1 91 ? -2.471 -5.109 10.703 1.00 92.50 91 PRO A CA 1
ATOM 753 C C . PRO A 1 91 ? -1.257 -5.303 11.612 1.00 92.50 91 PRO A C 1
ATOM 755 O O . PRO A 1 91 ? -0.952 -6.422 12.028 1.00 92.50 91 PRO A O 1
ATOM 758 N N . GLU A 1 92 ? -0.584 -4.209 11.932 1.00 88.88 92 GLU A N 1
ATOM 759 C CA . GLU A 1 92 ? 0.559 -4.126 12.831 1.00 88.88 92 GLU A CA 1
ATOM 760 C C . GLU A 1 92 ? 0.160 -3.200 13.980 1.00 88.88 92 GLU A C 1
ATOM 762 O O . GLU A 1 92 ? 0.120 -1.974 13.828 1.00 88.88 92 GLU A O 1
ATOM 767 N N . LYS A 1 93 ? -0.194 -3.803 15.119 1.00 75.25 93 LYS A N 1
ATOM 768 C CA . LYS A 1 93 ? -0.473 -3.057 16.349 1.00 75.25 93 LYS A CA 1
ATOM 769 C C . LYS A 1 93 ? 0.825 -2.426 16.859 1.00 75.25 93 LYS A C 1
ATOM 771 O O . LYS A 1 93 ? 1.881 -3.054 16.757 1.00 75.25 93 LYS A O 1
ATOM 776 N N . ILE A 1 94 ? 0.722 -1.194 17.354 1.00 61.12 94 ILE A N 1
ATOM 777 C CA . ILE A 1 94 ? 1.814 -0.477 18.032 1.00 61.12 94 ILE A CA 1
ATOM 778 C C . ILE A 1 94 ? 1.928 -0.977 19.471 1.00 61.12 94 ILE A C 1
ATOM 780 O O . ILE A 1 94 ? 0.865 -1.232 20.082 1.00 61.12 94 ILE A O 1
#

Foldseek 3Di:
DDLVPDDDQQNVLVVLLVPWCLVVLLQVVLVVVVVVDDDDQVVSQVVSCVGRVQFDGFDVVVTWTWGDTPQAIKIWGWDDDPPDIDTDIDGDGD

Organism: Blautia hydrogenotrophica (strain DSM 10507 / JCM 14656 / S5a33) (NCBI:txid476272)